Protein AF-A0A9W5Y6W8-F1 (afdb_monomer)

Mean predicted aligned error: 4.91 Å

Nearest PDB structures (foldseek):
  6je4-assembly3_K  TM=1.901E-01  e=6.054E+00  Neisseria meningitidis 8013

Foldseek 3Di:
DPPPDQAADLLVCLVVLLVVLCQLQDADDPRDRSVCVVCVVVVHHQAPPNPDDDGCSNVSSLVSLVVSLVSLVVRVSHPCSVVSNVVSVVVVVVVVVVVVVVVVD

Radius of gyration: 16.39 Å; Cα contacts (8 Å, |Δi|>4): 150; chains: 1; bounding box: 43×27×53 Å

pLDDT: mean 91.23, std 9.22, range [43.34, 98.31]

Sequence (105 aa):
MDKVRKRVGIGTCSPIMLVLALILSFSFGNNIVLGDVILDSFGLKAWSNGHVGVHYTLFYALAMVVIAYFIGDKYEDHRWAKAGKNSAIFVLALLTLIIIFNLVF

Solvent-accessible surface area (backbone atoms only — not comparable to full-atom values): 5391 Å² total; per-residue (Å²): 131,84,77,78,76,53,46,84,50,78,9,40,46,6,44,52,29,43,52,50,22,48,50,31,67,36,67,51,88,94,75,45,42,47,18,38,58,53,30,47,75,73,75,39,72,32,29,74,51,78,92,43,78,56,59,41,38,60,55,55,23,51,50,29,32,53,50,8,26,54,36,3,62,79,29,44,72,22,34,59,0,47,57,16,20,54,52,26,52,50,50,53,51,50,53,51,51,52,54,52,49,70,73,76,107

Organism: NCBI:txid2886038

Secondary structure (DSSP, 8-state):
-----PPPSGGGHHHHHHHHHHHHH-EETTTEEHHHHHHHHTT--SEEETTEEEEHHHHHHHHHHHHHHHHHHHTTTSTTHHHHHHHHHHHHHHHHHHHHHHHH-

Structure (mmCIF, N/CA/C/O backbone):
data_AF-A0A9W5Y6W8-F1
#
_entry.id   AF-A0A9W5Y6W8-F1
#
loop_
_atom_site.group_PDB
_atom_site.id
_atom_site.type_symbol
_atom_site.label_atom_id
_atom_site.label_alt_id
_atom_site.label_comp_id
_atom_site.label_asym_id
_atom_site.label_entity_id
_atom_site.label_seq_id
_atom_site.pdbx_PDB_ins_code
_atom_site.Cartn_x
_atom_site.Cartn_y
_atom_site.Cartn_z
_atom_site.occupancy
_atom_site.B_iso_or_equiv
_atom_site.auth_seq_id
_atom_site.auth_comp_id
_atom_site.auth_asym_id
_atom_site.auth_atom_id
_atom_site.pdbx_PDB_model_num
ATOM 1 N N . MET A 1 1 ? -15.139 -4.292 32.443 1.00 43.34 1 MET A N 1
ATOM 2 C CA . MET A 1 1 ? -15.181 -3.552 31.163 1.00 43.34 1 MET A CA 1
ATOM 3 C C . MET A 1 1 ? -15.601 -4.525 30.084 1.00 43.34 1 MET A C 1
ATOM 5 O O . MET A 1 1 ? -14.801 -5.376 29.706 1.00 43.34 1 MET A O 1
ATOM 9 N N . ASP A 1 2 ? -16.846 -4.437 29.628 1.00 47.88 2 ASP A N 1
ATOM 10 C CA . ASP A 1 2 ? -17.292 -5.226 28.485 1.00 47.88 2 ASP A CA 1
ATOM 11 C C . ASP A 1 2 ? -16.494 -4.798 27.256 1.00 47.88 2 ASP A C 1
ATOM 13 O O . ASP A 1 2 ? -16.480 -3.626 26.872 1.00 47.88 2 ASP A O 1
ATOM 17 N N . LYS A 1 3 ? -15.757 -5.740 26.658 1.00 59.22 3 LYS A N 1
ATOM 18 C CA . LYS A 1 3 ? -15.082 -5.508 25.381 1.00 59.22 3 LYS A CA 1
ATOM 19 C C . LYS A 1 3 ? -16.171 -5.325 24.329 1.00 59.22 3 LYS A C 1
ATOM 21 O O . LYS A 1 3 ? -16.639 -6.312 23.764 1.00 59.22 3 LYS A O 1
ATOM 26 N N . VAL A 1 4 ? -16.562 -4.078 24.059 1.00 71.69 4 VAL A N 1
ATOM 27 C CA . VAL A 1 4 ? -17.411 -3.738 22.911 1.00 71.69 4 VAL A CA 1
ATOM 28 C C . VAL A 1 4 ? -16.754 -4.355 21.679 1.00 71.69 4 VAL A C 1
ATOM 30 O O . VAL A 1 4 ? -15.639 -3.995 21.288 1.00 71.69 4 VAL A O 1
ATOM 33 N N . ARG A 1 5 ? -17.394 -5.386 21.124 1.00 80.38 5 ARG A N 1
ATOM 34 C CA . ARG A 1 5 ? -16.832 -6.160 20.021 1.00 80.38 5 ARG A CA 1
ATOM 35 C C . ARG A 1 5 ? -16.771 -5.250 18.799 1.00 80.38 5 ARG A C 1
ATOM 37 O O . ARG A 1 5 ? -17.805 -4.898 18.241 1.00 80.38 5 ARG A O 1
ATOM 44 N N . LYS A 1 6 ? -15.557 -4.913 18.356 1.00 86.69 6 LYS A N 1
ATOM 45 C CA . LYS A 1 6 ? -15.351 -4.166 17.109 1.00 86.69 6 LYS A CA 1
ATOM 46 C C . LYS A 1 6 ? -16.032 -4.883 15.940 1.00 86.69 6 LYS A C 1
ATOM 48 O O . LYS A 1 6 ? -15.836 -6.094 15.743 1.00 86.69 6 LYS A O 1
ATOM 53 N N . ARG A 1 7 ? -16.822 -4.132 15.169 1.00 91.88 7 ARG A N 1
ATOM 54 C CA . ARG A 1 7 ? -17.575 -4.652 14.021 1.00 91.88 7 ARG A CA 1
ATOM 55 C C . ARG A 1 7 ? -16.648 -4.988 12.852 1.00 91.88 7 ARG A C 1
ATOM 57 O O . ARG A 1 7 ? -15.590 -4.379 12.700 1.00 91.88 7 ARG A O 1
ATOM 64 N N . VAL A 1 8 ? -17.038 -5.962 12.035 1.00 93.62 8 VAL A N 1
ATOM 65 C CA . VAL A 1 8 ? -16.397 -6.213 10.735 1.00 93.62 8 VAL A CA 1
ATOM 66 C C . VAL A 1 8 ? -16.971 -5.205 9.740 1.00 93.62 8 VAL A C 1
ATOM 68 O O . VAL A 1 8 ? -18.179 -4.988 9.720 1.00 93.62 8 VAL A O 1
ATOM 71 N N . GLY A 1 9 ? -16.115 -4.556 8.957 1.00 94.38 9 GLY A N 1
ATOM 72 C CA . GLY A 1 9 ? -16.521 -3.530 7.996 1.00 94.38 9 GLY A CA 1
ATOM 73 C C . GLY A 1 9 ? -15.364 -3.128 7.087 1.00 94.38 9 GLY A C 1
ATOM 74 O O . GLY A 1 9 ? -14.319 -3.769 7.108 1.00 94.38 9 GLY A O 1
ATOM 75 N N . ILE A 1 10 ? -15.518 -2.037 6.332 1.00 95.94 10 ILE A N 1
ATOM 76 C CA . ILE A 1 10 ? -14.525 -1.560 5.339 1.00 95.94 10 ILE A CA 1
ATOM 77 C C . ILE A 1 10 ? -13.112 -1.422 5.934 1.00 95.94 10 ILE A C 1
ATOM 79 O O . ILE A 1 10 ? -12.118 -1.731 5.293 1.00 95.94 10 ILE A O 1
ATOM 83 N N . GLY A 1 11 ? -13.023 -1.035 7.204 1.00 95.25 11 GLY A N 1
ATOM 84 C CA . GLY A 1 11 ? -11.759 -0.877 7.935 1.00 95.25 11 GLY A CA 1
ATOM 85 C C . GLY A 1 11 ? -10.981 -2.186 8.097 1.00 95.25 11 GLY A C 1
ATOM 86 O O . GLY A 1 11 ? -9.754 -2.181 8.127 1.00 95.25 11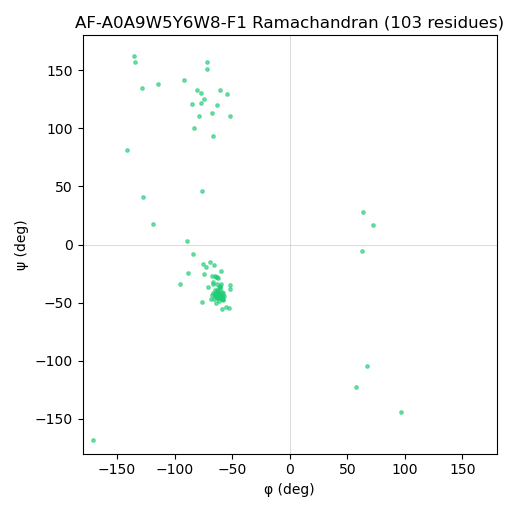 GLY A O 1
ATOM 87 N N . THR A 1 12 ? -11.679 -3.324 8.122 1.00 96.19 12 THR A N 1
ATOM 88 C CA . THR A 1 12 ? -11.068 -4.660 8.135 1.00 96.19 12 THR A CA 1
ATOM 89 C C . THR A 1 12 ? -10.306 -4.959 6.838 1.00 96.19 12 THR A C 1
ATOM 91 O O . THR A 1 12 ? -9.429 -5.818 6.845 1.00 96.19 12 THR A O 1
ATOM 94 N N . CYS A 1 13 ? -10.548 -4.209 5.755 1.00 97.25 13 CYS A N 1
ATOM 95 C CA . CYS A 1 13 ? -9.768 -4.305 4.522 1.00 97.25 13 CYS A CA 1
ATOM 96 C C . CYS A 1 13 ? -8.380 -3.656 4.624 1.00 97.25 13 CYS A C 1
ATOM 98 O O . CYS A 1 13 ? -7.526 -3.968 3.805 1.00 97.25 13 CYS A O 1
ATOM 100 N N . SER A 1 14 ? -8.113 -2.799 5.618 1.00 97.62 14 SER A N 1
ATOM 101 C CA . SER A 1 14 ? -6.792 -2.173 5.803 1.00 97.62 14 SER A CA 1
ATOM 102 C C . SER A 1 14 ? -5.639 -3.198 5.850 1.00 97.62 14 SER A C 1
ATOM 104 O O . SER A 1 14 ? -4.745 -3.117 5.009 1.00 97.62 14 SER A O 1
ATOM 106 N N . PRO A 1 15 ? -5.655 -4.224 6.725 1.00 97.44 15 PRO A N 1
ATOM 107 C CA . PRO A 1 15 ? -4.624 -5.264 6.698 1.00 97.44 15 PRO A CA 1
ATOM 108 C C . PRO A 1 15 ? -4.626 -6.102 5.408 1.00 97.44 15 PRO A C 1
ATOM 110 O O . PRO A 1 15 ? -3.571 -6.575 5.003 1.00 97.44 15 PRO A O 1
ATOM 113 N N . ILE A 1 16 ? -5.771 -6.265 4.732 1.00 97.50 16 ILE A N 1
ATOM 114 C CA . ILE A 1 16 ? -5.842 -6.989 3.449 1.00 97.50 16 ILE A CA 1
ATOM 115 C C . ILE A 1 16 ? -5.050 -6.238 2.373 1.00 97.50 16 ILE A C 1
ATOM 117 O O . ILE A 1 16 ? -4.286 -6.855 1.639 1.00 97.50 16 ILE A O 1
ATOM 121 N N . MET A 1 17 ? -5.165 -4.908 2.323 1.00 97.88 17 MET A N 1
ATOM 122 C CA . MET A 1 17 ? -4.400 -4.077 1.387 1.00 97.88 17 MET A CA 1
ATOM 123 C C . MET A 1 17 ? -2.887 -4.207 1.606 1.00 97.88 17 MET A C 1
ATOM 125 O O . MET A 1 17 ? -2.132 -4.251 0.639 1.00 97.88 17 MET A O 1
ATOM 129 N N . LEU A 1 18 ? -2.437 -4.357 2.857 1.00 97.50 18 LEU A N 1
ATOM 130 C CA . LEU A 1 18 ? -1.028 -4.639 3.150 1.00 97.50 18 LEU A CA 1
ATOM 131 C C . LEU A 1 18 ? -0.591 -6.015 2.651 1.00 97.50 18 LEU A C 1
ATOM 133 O O . LEU A 1 18 ? 0.485 -6.138 2.078 1.00 97.50 18 LEU A O 1
ATOM 137 N N . VAL A 1 19 ? -1.423 -7.043 2.829 1.00 96.38 19 VAL A N 1
ATOM 138 C CA . VAL A 1 19 ? -1.133 -8.380 2.292 1.00 96.38 19 VAL A CA 1
ATOM 139 C C . VAL A 1 19 ? -1.035 -8.340 0.766 1.00 96.38 19 VAL A C 1
ATOM 141 O O . VAL A 1 19 ? -0.110 -8.917 0.205 1.00 96.38 19 VAL A O 1
ATOM 144 N N . LEU A 1 20 ? -1.923 -7.608 0.088 1.00 95.88 20 LEU A N 1
ATOM 145 C CA . LEU A 1 20 ? -1.845 -7.420 -1.363 1.00 95.88 20 LEU A CA 1
ATOM 146 C C . LEU A 1 20 ? -0.565 -6.682 -1.782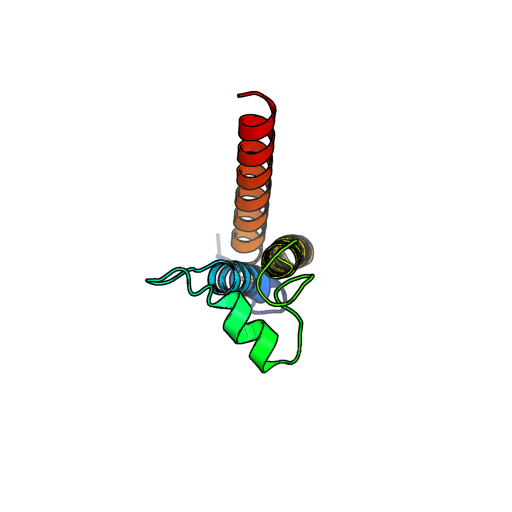 1.00 95.88 20 LEU A C 1
ATOM 148 O O . LEU A 1 20 ? 0.088 -7.101 -2.734 1.00 95.88 20 LEU A O 1
ATOM 152 N N . ALA A 1 21 ? -0.161 -5.641 -1.049 1.00 95.38 21 ALA A N 1
ATOM 153 C CA . ALA A 1 21 ? 1.101 -4.943 -1.298 1.00 95.38 21 ALA A CA 1
ATOM 154 C C . ALA A 1 21 ? 2.321 -5.874 -1.156 1.00 95.38 21 ALA A C 1
ATOM 156 O O . ALA A 1 21 ? 3.255 -5.794 -1.956 1.00 95.38 21 ALA A O 1
ATOM 157 N N . LEU A 1 22 ? 2.293 -6.789 -0.180 1.00 92.81 22 LEU A N 1
ATOM 158 C CA . LEU A 1 22 ? 3.332 -7.805 0.005 1.00 92.81 22 LEU A CA 1
ATOM 159 C C . LEU A 1 22 ? 3.342 -8.823 -1.136 1.00 92.81 22 LEU A C 1
ATOM 161 O O . LEU A 1 22 ? 4.415 -9.139 -1.635 1.00 92.81 22 LEU A O 1
ATOM 165 N N . ILE A 1 23 ? 2.173 -9.294 -1.580 1.00 93.62 23 ILE A N 1
ATOM 166 C CA . ILE A 1 23 ? 2.056 -10.214 -2.723 1.00 93.62 23 ILE A CA 1
ATOM 167 C C . ILE A 1 23 ? 2.635 -9.574 -3.988 1.00 93.62 23 ILE A C 1
ATOM 169 O O . ILE A 1 23 ? 3.418 -10.215 -4.683 1.00 93.62 23 ILE A O 1
ATOM 173 N N . LEU A 1 24 ? 2.304 -8.307 -4.265 1.00 92.94 24 LEU A N 1
ATOM 174 C CA . LEU A 1 24 ? 2.849 -7.587 -5.422 1.00 92.94 24 LEU A CA 1
ATOM 175 C C . LEU A 1 24 ? 4.370 -7.405 -5.334 1.00 92.94 24 LEU A C 1
ATOM 177 O O . LEU A 1 24 ? 5.053 -7.445 -6.351 1.00 92.94 24 LEU A O 1
ATOM 181 N N . SER A 1 25 ? 4.902 -7.232 -4.125 1.00 89.69 25 SER A N 1
ATOM 182 C CA . SER A 1 25 ? 6.341 -7.053 -3.895 1.00 89.69 25 SER A CA 1
ATOM 183 C C . SER A 1 25 ? 7.123 -8.370 -3.813 1.00 89.69 25 SER A C 1
ATOM 185 O O . SER A 1 25 ? 8.350 -8.348 -3.725 1.00 89.69 25 SER A O 1
ATOM 187 N N . PHE A 1 26 ? 6.448 -9.522 -3.786 1.00 88.56 26 PHE A N 1
ATOM 188 C CA . PHE A 1 26 ? 7.104 -10.803 -3.554 1.00 88.56 26 PHE A CA 1
ATOM 189 C C . PHE A 1 26 ? 7.831 -11.290 -4.811 1.00 88.56 26 PHE A C 1
ATOM 191 O O . PHE A 1 26 ? 7.251 -11.354 -5.896 1.00 88.56 26 PHE A O 1
ATOM 198 N N . SER A 1 27 ? 9.096 -11.674 -4.649 1.00 85.38 27 SER A N 1
ATOM 199 C CA . SER A 1 27 ? 9.929 -12.251 -5.707 1.00 85.38 27 SER A CA 1
ATOM 200 C C . SER A 1 27 ? 10.272 -13.699 -5.373 1.00 85.38 27 SER A C 1
ATOM 202 O O . SER A 1 27 ? 10.570 -14.019 -4.220 1.00 85.38 27 SER A O 1
ATOM 204 N N . PHE A 1 28 ? 10.213 -14.582 -6.370 1.00 79.19 28 PHE A N 1
ATOM 205 C CA . PHE A 1 28 ? 10.478 -16.009 -6.221 1.00 79.19 28 PHE A CA 1
ATOM 206 C C . PHE A 1 28 ? 11.510 -16.503 -7.242 1.00 79.19 28 PHE A C 1
ATOM 208 O O . PHE A 1 28 ? 11.415 -16.226 -8.439 1.00 79.19 28 PHE A O 1
ATOM 215 N N . GLY A 1 29 ? 12.473 -17.303 -6.771 1.00 75.62 29 GLY A N 1
ATOM 216 C CA . GLY A 1 29 ? 13.434 -18.008 -7.621 1.00 75.62 29 GLY A CA 1
ATOM 217 C C . GLY A 1 29 ? 14.249 -17.079 -8.526 1.00 75.62 29 GLY A C 1
ATOM 218 O O . GLY A 1 29 ? 14.939 -16.186 -8.047 1.00 75.62 29 GLY A O 1
ATOM 219 N N . ASN A 1 30 ? 14.180 -17.314 -9.838 1.00 76.38 30 ASN A N 1
ATOM 220 C CA . ASN A 1 30 ? 15.022 -16.702 -10.873 1.00 76.38 30 ASN A CA 1
ATOM 221 C C . ASN A 1 30 ? 14.628 -15.239 -11.205 1.00 76.38 30 ASN A C 1
ATOM 223 O O . ASN A 1 30 ? 14.495 -14.886 -12.373 1.00 76.38 30 ASN A O 1
ATOM 227 N N . ASN A 1 31 ? 14.404 -14.405 -10.180 1.00 72.56 31 ASN A N 1
ATOM 228 C CA . ASN A 1 31 ? 13.909 -13.021 -10.260 1.00 72.56 31 ASN A CA 1
ATOM 229 C C . ASN A 1 31 ? 12.489 -12.862 -10.837 1.00 72.56 31 ASN A C 1
ATOM 231 O O . ASN A 1 31 ? 12.166 -11.818 -11.402 1.00 72.56 31 ASN A O 1
ATOM 235 N N . ILE A 1 32 ? 11.621 -13.868 -10.687 1.00 80.19 32 ILE A N 1
ATOM 236 C CA . ILE A 1 32 ? 10.211 -13.724 -11.067 1.00 80.19 32 ILE A CA 1
ATOM 237 C C . ILE A 1 32 ? 9.497 -12.952 -9.959 1.00 80.19 32 ILE A C 1
ATOM 239 O O . ILE A 1 32 ? 9.299 -13.469 -8.858 1.00 80.19 32 ILE A O 1
ATOM 243 N N . VAL A 1 33 ? 9.088 -11.721 -10.256 1.00 87.62 33 VAL A N 1
ATOM 244 C CA . VAL A 1 33 ? 8.277 -10.903 -9.351 1.00 87.62 33 VAL A CA 1
ATOM 245 C C . VAL A 1 33 ? 6.807 -11.262 -9.554 1.00 87.62 33 VAL A C 1
ATOM 247 O O . VAL A 1 33 ? 6.275 -11.129 -10.655 1.00 87.62 33 VAL A O 1
ATOM 250 N N . LEU A 1 34 ? 6.129 -11.716 -8.496 1.00 90.06 34 LEU A N 1
ATOM 251 C CA . LEU A 1 34 ? 4.717 -12.108 -8.572 1.00 90.06 34 LEU A CA 1
ATOM 252 C C . LEU A 1 34 ? 3.826 -10.944 -8.998 1.00 90.06 34 LEU A C 1
ATOM 254 O O . LEU A 1 34 ? 2.879 -11.146 -9.754 1.00 90.06 34 LEU A O 1
ATOM 258 N N . GLY A 1 35 ? 4.138 -9.727 -8.551 1.00 91.12 35 GLY A N 1
ATOM 259 C CA . GLY A 1 35 ? 3.405 -8.540 -8.966 1.00 91.12 35 GLY A CA 1
ATOM 260 C C . GLY A 1 35 ? 3.449 -8.292 -10.468 1.00 91.12 35 GLY A C 1
ATOM 261 O O . GLY A 1 35 ? 2.434 -7.880 -11.018 1.00 91.12 35 GLY A O 1
ATOM 262 N N . ASP A 1 36 ? 4.549 -8.619 -11.144 1.00 91.38 36 ASP A N 1
ATOM 263 C CA . ASP A 1 36 ? 4.668 -8.426 -12.593 1.00 91.38 36 ASP A CA 1
ATOM 264 C C . ASP A 1 36 ? 3.730 -9.374 -13.333 1.00 91.38 36 ASP A C 1
ATOM 266 O O . ASP A 1 36 ? 2.933 -8.942 -14.160 1.00 91.38 36 ASP A O 1
ATOM 270 N N . VAL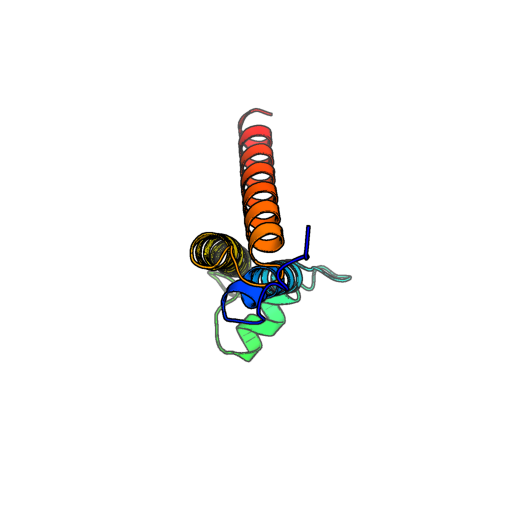 A 1 37 ? 3.741 -10.652 -12.938 1.00 90.62 37 VAL A N 1
ATOM 271 C CA . VAL A 1 37 ? 2.836 -11.676 -13.478 1.00 90.62 37 VAL A CA 1
ATOM 272 C C . VAL A 1 37 ? 1.374 -11.289 -13.249 1.00 90.62 37 VAL A C 1
ATOM 274 O O . VAL A 1 37 ? 0.542 -11.424 -14.146 1.00 90.62 37 VAL A O 1
ATOM 277 N N . ILE A 1 38 ? 1.051 -10.792 -12.051 1.00 92.75 38 ILE A N 1
ATOM 278 C CA . ILE A 1 38 ? -0.303 -10.350 -11.713 1.00 92.75 38 ILE A CA 1
ATOM 279 C C . ILE A 1 38 ? -0.704 -9.159 -12.590 1.00 92.75 38 ILE A C 1
ATOM 281 O O . ILE A 1 38 ? -1.767 -9.200 -13.204 1.00 92.75 38 ILE A O 1
ATOM 285 N N . LEU A 1 39 ? 0.120 -8.116 -12.685 1.00 92.62 39 LEU A N 1
ATOM 286 C CA . LEU A 1 39 ? -0.196 -6.918 -13.468 1.00 92.62 39 LEU A CA 1
ATOM 287 C C . LEU A 1 39 ? -0.345 -7.231 -14.957 1.00 92.62 39 LEU A C 1
ATOM 289 O O . LEU A 1 39 ? -1.352 -6.841 -15.551 1.00 92.62 39 LEU A O 1
ATOM 293 N N . ASP A 1 40 ? 0.579 -8.007 -15.520 1.00 91.00 40 ASP A N 1
ATOM 294 C CA . ASP A 1 40 ? 0.533 -8.412 -16.923 1.00 91.00 40 ASP A CA 1
ATOM 295 C C . ASP A 1 40 ? -0.735 -9.234 -17.220 1.00 91.00 40 ASP A C 1
ATOM 297 O O . ASP A 1 40 ? -1.365 -9.043 -18.262 1.00 91.00 40 ASP A O 1
ATOM 301 N N . SER A 1 41 ? -1.192 -10.077 -16.280 1.00 92.12 41 SER A N 1
ATOM 302 C CA . SER A 1 41 ? -2.448 -10.834 -16.425 1.00 92.12 41 SER A CA 1
ATOM 303 C C . SER A 1 41 ? -3.703 -9.949 -16.474 1.00 92.12 41 SER A C 1
ATOM 305 O O . SER A 1 41 ? -4.694 -10.319 -17.105 1.00 92.12 41 SER A O 1
ATOM 307 N N . PHE A 1 42 ? -3.654 -8.759 -15.865 1.00 92.12 42 PHE A N 1
ATOM 308 C CA . PHE A 1 42 ? -4.701 -7.736 -15.952 1.00 92.12 42 PHE A CA 1
ATOM 309 C C . PHE A 1 42 ? -4.505 -6.771 -17.137 1.00 92.12 42 PHE A C 1
ATOM 311 O O .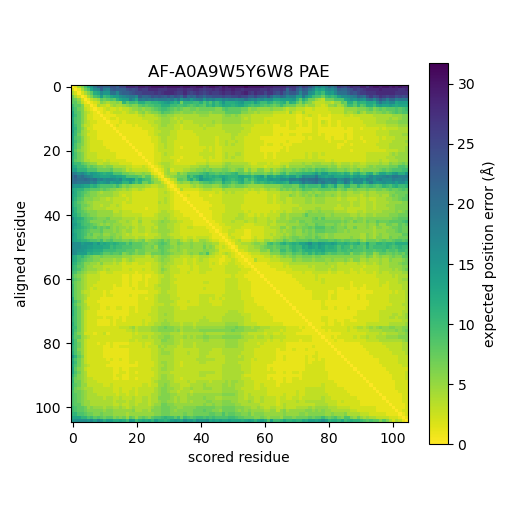 PHE A 1 42 ? -5.277 -5.824 -17.287 1.00 92.12 42 PHE A O 1
ATOM 318 N N . GLY A 1 43 ? -3.485 -6.985 -17.977 1.00 91.31 43 GLY A N 1
ATOM 319 C CA . GLY A 1 43 ? -3.132 -6.091 -19.083 1.00 91.31 43 GLY A CA 1
ATOM 320 C C . GLY A 1 43 ? -2.493 -4.770 -18.638 1.00 91.31 43 GLY A C 1
ATOM 321 O O . GLY A 1 43 ? -2.453 -3.812 -19.412 1.00 91.31 43 GLY A O 1
ATOM 322 N N . LEU A 1 44 ? -2.012 -4.694 -17.395 1.00 91.12 44 LEU A N 1
ATOM 323 C CA . LEU A 1 44 ? -1.281 -3.550 -16.858 1.00 91.12 44 LEU A CA 1
ATOM 324 C C . LEU A 1 44 ? 0.217 -3.752 -17.073 1.00 91.12 44 LEU A C 1
ATOM 326 O O . LEU A 1 44 ? 0.729 -4.851 -16.917 1.00 91.12 44 LEU A O 1
ATOM 330 N N . LYS A 1 45 ? 0.939 -2.677 -17.395 1.00 90.38 45 LYS A N 1
ATOM 331 C CA . LYS A 1 45 ? 2.391 -2.753 -17.578 1.00 90.38 45 LYS A CA 1
ATOM 332 C C . LYS A 1 45 ? 3.091 -2.817 -16.222 1.00 90.38 45 LYS A C 1
ATOM 334 O O . LYS A 1 45 ? 2.974 -1.878 -15.436 1.00 90.38 45 LYS A O 1
ATOM 339 N N . ALA A 1 46 ? 3.874 -3.866 -15.987 1.00 90.88 46 ALA A N 1
ATOM 340 C CA . ALA A 1 46 ? 4.738 -3.969 -14.810 1.00 90.88 46 ALA A CA 1
ATOM 341 C C . ALA A 1 46 ? 5.992 -3.074 -14.887 1.00 90.88 46 ALA A C 1
ATOM 343 O O . ALA A 1 46 ? 6.517 -2.643 -13.861 1.00 90.88 46 ALA A O 1
ATOM 344 N N . TRP A 1 47 ? 6.448 -2.734 -16.097 1.00 91.81 47 TRP A N 1
ATOM 345 C CA . TRP A 1 47 ? 7.639 -1.912 -16.339 1.00 91.81 47 TRP A CA 1
ATOM 346 C C . TRP A 1 47 ? 7.382 -0.833 -17.391 1.00 91.81 47 TRP A C 1
ATOM 348 O O . TRP A 1 4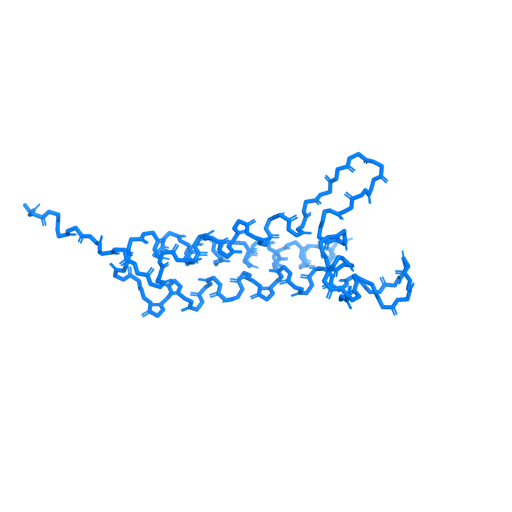7 ? 6.518 -0.970 -18.261 1.00 91.81 47 TRP A O 1
ATOM 358 N N . SER A 1 48 ? 8.186 0.231 -17.364 1.00 89.06 48 SER A N 1
ATOM 359 C CA . SER A 1 48 ? 8.109 1.306 -18.357 1.00 89.06 48 SER A CA 1
ATOM 360 C C . SER A 1 48 ? 8.500 0.871 -19.771 1.00 89.06 48 SER A C 1
ATOM 362 O O . SER A 1 48 ? 7.980 1.427 -20.737 1.00 89.06 48 SER A O 1
ATOM 364 N N . ASN A 1 49 ? 9.424 -0.087 -19.909 1.00 88.44 49 ASN A N 1
ATOM 365 C CA . ASN A 1 49 ? 9.950 -0.513 -21.206 1.00 88.44 49 ASN A CA 1
ATOM 366 C C . ASN A 1 49 ? 10.180 -2.034 -21.267 1.00 88.44 49 ASN A C 1
ATOM 368 O O . ASN A 1 49 ? 11.295 -2.520 -21.089 1.00 88.44 49 ASN A O 1
ATOM 372 N N . GLY A 1 50 ? 9.114 -2.797 -21.518 1.00 83.56 50 GLY A N 1
ATOM 373 C CA . GLY A 1 50 ? 9.186 -4.258 -21.612 1.00 83.56 50 GLY A CA 1
ATOM 374 C C . GLY A 1 50 ? 9.518 -4.890 -20.262 1.00 83.56 50 GLY A C 1
ATOM 375 O O . GLY A 1 50 ? 8.659 -4.936 -19.393 1.00 83.56 50 GLY A O 1
ATOM 376 N N . HIS A 1 51 ? 10.762 -5.338 -20.085 1.00 81.50 51 HIS A N 1
ATOM 377 C CA . HIS A 1 51 ? 11.268 -5.920 -18.831 1.00 81.50 51 HIS A CA 1
ATOM 378 C C . HIS A 1 51 ? 12.430 -5.113 -18.229 1.00 81.50 51 HIS A C 1
ATOM 380 O O . HIS A 1 51 ? 13.203 -5.626 -17.425 1.00 81.50 51 HIS A O 1
ATOM 386 N N . VAL A 1 52 ? 12.597 -3.859 -18.662 1.00 80.44 52 VAL A N 1
ATOM 387 C CA . VAL A 1 52 ? 13.645 -2.948 -18.188 1.00 80.44 52 VAL A CA 1
ATOM 388 C C . VAL A 1 52 ? 13.081 -1.551 -17.911 1.00 80.44 52 VAL A C 1
ATOM 390 O O . VAL A 1 52 ? 12.013 -1.167 -18.398 1.00 80.44 52 VAL A O 1
ATOM 393 N N . GLY A 1 53 ? 13.823 -0.757 -17.138 1.00 86.00 53 GLY A N 1
ATOM 394 C CA . GLY A 1 53 ? 13.467 0.623 -16.805 1.00 86.00 53 GLY A CA 1
ATOM 395 C C . GLY A 1 53 ? 12.758 0.752 -15.458 1.00 86.00 53 GLY A C 1
ATOM 396 O O . GLY A 1 53 ? 13.107 0.067 -14.502 1.00 86.00 53 GLY A O 1
ATOM 397 N N . VAL A 1 54 ? 11.796 1.671 -15.362 1.00 85.50 54 VAL A N 1
ATOM 398 C CA . VAL A 1 54 ? 11.080 1.945 -14.111 1.00 85.50 54 VAL A CA 1
ATOM 399 C C . VAL A 1 54 ? 10.103 0.811 -13.826 1.00 85.50 54 VAL A C 1
ATOM 401 O O . VAL A 1 54 ? 9.244 0.503 -14.653 1.00 85.50 54 VAL A O 1
ATOM 404 N N . HIS A 1 55 ? 10.219 0.220 -12.640 1.00 88.81 55 HIS A N 1
ATOM 405 C CA . HIS A 1 55 ?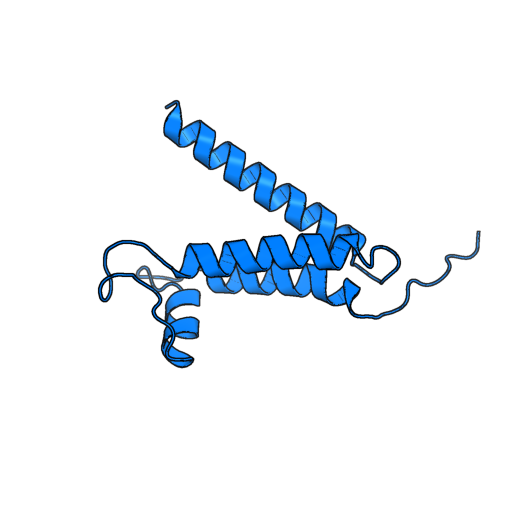 9.368 -0.875 -12.187 1.00 88.81 55 HIS A CA 1
ATOM 406 C C . HIS A 1 55 ? 8.061 -0.328 -11.604 1.00 88.81 55 HIS A C 1
ATOM 408 O O . HIS A 1 55 ? 8.018 0.167 -10.478 1.00 88.81 55 HIS A O 1
ATOM 414 N N . TYR A 1 56 ? 6.982 -0.369 -12.385 1.00 90.00 56 TYR A N 1
ATOM 415 C CA . TYR A 1 56 ? 5.672 0.153 -11.993 1.00 90.00 56 TYR A CA 1
ATOM 416 C C . TYR A 1 56 ? 5.022 -0.648 -10.867 1.00 90.00 56 TYR A C 1
ATOM 418 O O . TYR A 1 56 ? 4.299 -0.068 -10.055 1.00 90.00 56 TYR A O 1
ATOM 426 N N . THR A 1 57 ? 5.341 -1.937 -10.745 1.00 90.81 57 THR A N 1
ATOM 427 C CA . THR A 1 57 ? 4.886 -2.815 -9.655 1.00 90.81 57 THR A CA 1
ATOM 428 C C . THR A 1 57 ? 5.151 -2.219 -8.271 1.00 90.81 57 THR A C 1
ATOM 430 O O . THR A 1 57 ? 4.277 -2.270 -7.401 1.00 90.81 57 THR A O 1
ATOM 433 N N . LEU A 1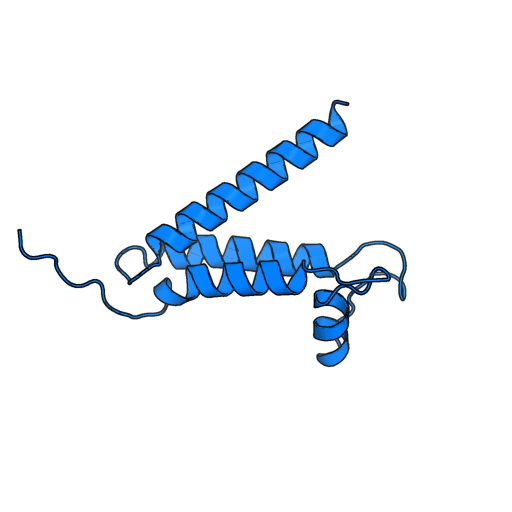 58 ? 6.296 -1.548 -8.089 1.00 89.19 58 LEU A N 1
ATOM 434 C CA . LEU A 1 58 ? 6.626 -0.828 -6.856 1.00 89.19 58 LEU A CA 1
ATOM 435 C C . LEU A 1 58 ? 5.599 0.268 -6.526 1.00 89.19 58 LEU A C 1
ATOM 437 O O . LEU A 1 58 ? 5.176 0.403 -5.378 1.00 89.19 58 LEU A O 1
ATOM 441 N N . PHE A 1 59 ? 5.171 1.041 -7.524 1.00 92.00 59 PHE A N 1
ATOM 442 C CA . PHE A 1 59 ? 4.214 2.132 -7.330 1.00 92.00 59 PHE A CA 1
ATOM 443 C C . PHE A 1 59 ? 2.810 1.605 -7.024 1.00 92.00 59 PHE A C 1
ATOM 445 O O . PHE A 1 59 ? 2.121 2.174 -6.177 1.00 92.00 59 PHE A O 1
ATOM 452 N N . TYR A 1 60 ? 2.402 0.492 -7.643 1.00 94.06 60 TYR A N 1
ATOM 453 C CA . TYR A 1 60 ? 1.147 -0.180 -7.298 1.00 94.06 60 TYR A CA 1
ATOM 454 C C . TYR A 1 60 ? 1.159 -0.693 -5.853 1.00 94.06 60 TYR A C 1
ATOM 456 O O . TYR A 1 60 ? 0.198 -0.468 -5.114 1.00 94.06 60 TYR A O 1
ATOM 464 N N . ALA A 1 61 ? 2.255 -1.319 -5.416 1.00 94.50 61 ALA A N 1
ATOM 465 C CA . ALA A 1 61 ? 2.405 -1.765 -4.033 1.00 94.50 61 ALA A CA 1
ATOM 466 C C . ALA A 1 61 ? 2.368 -0.582 -3.048 1.00 94.50 61 ALA A C 1
ATOM 468 O O . ALA A 1 61 ? 1.647 -0.634 -2.050 1.00 94.50 61 ALA A O 1
ATOM 469 N N . LEU A 1 62 ? 3.065 0.519 -3.352 1.00 94.94 62 LEU A N 1
ATOM 470 C CA . LEU A 1 62 ? 3.048 1.726 -2.522 1.00 94.94 62 LEU A CA 1
ATOM 471 C C . LEU A 1 62 ? 1.642 2.333 -2.423 1.00 94.94 62 LEU A C 1
ATOM 473 O O . LEU A 1 62 ? 1.198 2.681 -1.328 1.00 94.94 62 LEU A O 1
ATOM 477 N N . ALA A 1 63 ? 0.912 2.406 -3.540 1.00 96.19 63 ALA A N 1
ATOM 478 C CA . ALA A 1 63 ? -0.473 2.866 -3.548 1.00 96.19 63 ALA A CA 1
ATOM 479 C C . ALA A 1 63 ? -1.357 2.004 -2.631 1.00 96.19 63 ALA A C 1
ATOM 481 O O . ALA A 1 63 ? -2.149 2.547 -1.861 1.00 96.19 63 ALA A O 1
ATOM 482 N N . MET A 1 64 ? -1.176 0.678 -2.635 1.00 96.94 64 MET A N 1
ATOM 483 C CA . MET A 1 64 ? -1.899 -0.230 -1.735 1.00 96.94 64 MET A CA 1
ATOM 484 C C . MET A 1 64 ? -1.579 0.027 -0.257 1.00 96.94 64 MET A C 1
ATOM 486 O O . MET A 1 64 ? -2.495 0.037 0.566 1.00 96.94 64 MET A O 1
ATOM 490 N N . VAL A 1 65 ? -0.319 0.308 0.097 1.00 97.81 65 VAL A N 1
ATOM 491 C CA . VAL A 1 65 ? 0.063 0.676 1.476 1.00 97.81 65 VAL A CA 1
ATOM 492 C C . VAL A 1 65 ? -0.587 1.999 1.900 1.00 97.81 65 VAL A C 1
ATOM 494 O O . VAL A 1 65 ? -1.115 2.108 3.008 1.00 97.81 65 VAL A O 1
ATOM 497 N N . VAL A 1 66 ? -0.611 2.997 1.016 1.00 97.88 66 VAL A N 1
ATOM 498 C CA . VAL A 1 66 ? -1.254 4.294 1.285 1.00 97.88 66 VAL A CA 1
ATOM 499 C C . VAL A 1 66 ? -2.771 4.137 1.451 1.00 97.88 66 VAL A C 1
ATOM 501 O O . VAL A 1 66 ? -3.354 4.678 2.392 1.00 97.88 66 VAL A O 1
ATOM 504 N N . ILE A 1 67 ? -3.424 3.339 0.602 1.00 97.94 67 ILE A N 1
ATOM 505 C CA . ILE A 1 67 ? -4.850 3.005 0.740 1.00 97.94 67 ILE A CA 1
ATOM 506 C C . ILE A 1 67 ? -5.107 2.275 2.068 1.00 97.94 67 ILE A C 1
ATOM 508 O O . ILE A 1 67 ? -6.079 2.590 2.762 1.00 97.94 67 ILE A O 1
ATOM 512 N N . ALA A 1 68 ? -4.229 1.345 2.464 1.00 98.19 68 ALA A N 1
ATOM 513 C CA . ALA A 1 68 ? -4.323 0.643 3.742 1.00 98.19 68 ALA A CA 1
ATOM 514 C C . ALA A 1 68 ? -4.329 1.613 4.930 1.00 98.19 68 ALA A C 1
ATOM 516 O O . ALA A 1 68 ? -5.156 1.461 5.836 1.00 98.19 68 ALA A O 1
ATOM 517 N N . TYR A 1 69 ? -3.449 2.620 4.905 1.00 98.31 69 TYR A N 1
ATOM 518 C CA . TYR A 1 69 ? -3.402 3.682 5.907 1.00 98.31 69 TYR A CA 1
ATOM 519 C C . TYR A 1 69 ? -4.731 4.445 5.977 1.00 98.31 69 TYR A C 1
ATOM 521 O O . TYR A 1 69 ? -5.357 4.469 7.036 1.00 98.31 69 TYR A O 1
ATOM 529 N N . PHE A 1 70 ? -5.211 4.993 4.855 1.00 98.25 70 PHE A N 1
ATOM 530 C CA . PHE A 1 70 ? -6.434 5.805 4.839 1.00 98.25 70 PHE A CA 1
ATOM 531 C C . PHE A 1 70 ? -7.684 5.023 5.259 1.00 98.25 70 PHE A C 1
ATOM 533 O O . PHE A 1 70 ? -8.513 5.541 6.006 1.00 98.25 70 PHE A O 1
ATOM 540 N N . ILE A 1 71 ? -7.824 3.766 4.823 1.00 97.75 71 ILE A N 1
ATOM 541 C CA . ILE A 1 71 ? -8.934 2.898 5.245 1.00 97.75 71 ILE A CA 1
ATOM 542 C C . ILE A 1 71 ? -8.850 2.602 6.747 1.00 97.75 71 ILE A C 1
ATOM 544 O O . ILE A 1 71 ? -9.867 2.635 7.443 1.00 97.75 71 ILE A O 1
ATOM 548 N N . GLY A 1 72 ? -7.650 2.292 7.245 1.00 97.44 72 GLY A N 1
ATOM 549 C CA . GLY A 1 72 ? -7.430 1.967 8.651 1.00 97.44 72 GLY A CA 1
ATOM 550 C C . GLY A 1 72 ? -7.658 3.160 9.580 1.00 97.44 72 GLY A C 1
ATOM 551 O O . GLY A 1 72 ? -8.149 2.973 10.691 1.00 97.44 72 GLY A O 1
ATOM 552 N N . ASP A 1 73 ? -7.343 4.369 9.113 1.00 97.69 73 ASP A N 1
ATOM 553 C CA . ASP A 1 73 ? -7.539 5.621 9.845 1.00 97.69 73 ASP A CA 1
ATOM 554 C C . ASP A 1 73 ? -9.001 6.069 9.856 1.00 97.69 73 ASP A C 1
ATOM 556 O O . ASP A 1 73 ? -9.579 6.279 10.921 1.00 97.69 73 ASP A O 1
ATOM 560 N N . LYS A 1 74 ? -9.647 6.097 8.684 1.00 97.88 74 LYS A N 1
ATOM 561 C CA . LYS A 1 74 ? -11.051 6.513 8.553 1.00 97.88 74 LYS A CA 1
ATOM 562 C C . LYS A 1 74 ? -12.021 5.615 9.325 1.00 97.88 74 LYS A C 1
ATOM 564 O O . LYS A 1 74 ? -13.086 6.073 9.730 1.00 97.88 74 LYS A O 1
ATOM 569 N N . TYR A 1 75 ? -11.679 4.339 9.498 1.00 96.75 75 TYR A N 1
ATOM 570 C CA . TYR A 1 75 ? -12.551 3.334 10.102 1.00 96.75 75 TYR A CA 1
ATOM 571 C C . TYR A 1 75 ? -11.883 2.581 11.266 1.00 96.75 75 TYR A C 1
ATOM 573 O O . TYR A 1 75 ? -11.999 1.357 11.376 1.00 96.75 75 TYR A O 1
ATOM 581 N N . GLU A 1 76 ? -11.142 3.291 12.122 1.00 94.38 76 GLU A N 1
ATOM 582 C CA . GLU A 1 76 ? -10.320 2.711 13.201 1.00 94.38 76 GLU A CA 1
ATOM 583 C C . GLU A 1 76 ? -11.120 1.877 14.238 1.00 94.38 76 GLU A C 1
ATOM 585 O O . GLU A 1 76 ? -10.586 0.983 14.919 1.00 94.38 76 GLU A O 1
ATOM 590 N N . ASP A 1 77 ? -12.423 2.134 14.357 1.00 94.44 77 ASP A N 1
ATOM 591 C CA . ASP A 1 77 ? -13.376 1.414 15.206 1.00 94.44 77 ASP A CA 1
ATOM 592 C C . ASP A 1 77 ? -13.714 0.007 14.674 1.00 94.44 77 ASP A C 1
ATOM 594 O O . ASP A 1 77 ? -14.132 -0.868 15.440 1.00 94.44 77 ASP A O 1
ATOM 598 N N . HIS A 1 78 ? 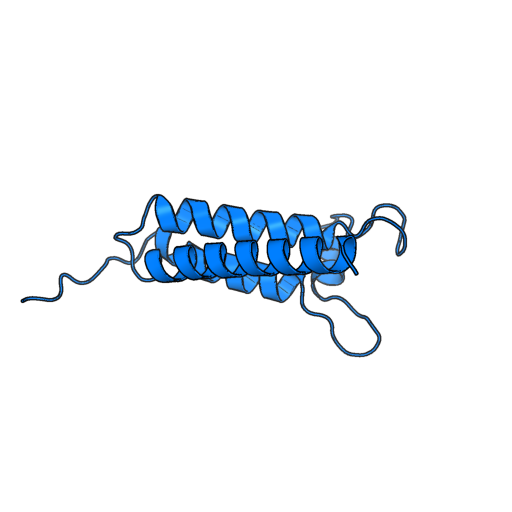-13.463 -0.260 13.391 1.00 96.69 78 HIS A N 1
ATOM 599 C CA . HIS A 1 78 ? -13.625 -1.585 12.808 1.00 96.69 78 HIS A CA 1
ATOM 600 C C . HIS A 1 78 ? -12.538 -2.563 13.275 1.00 96.69 78 HIS A C 1
ATOM 602 O O . HIS A 1 78 ? -11.427 -2.211 13.692 1.00 96.69 78 HIS A O 1
ATOM 608 N N . ARG A 1 79 ? -12.856 -3.855 13.191 1.00 95.56 79 ARG A N 1
ATOM 609 C CA . ARG A 1 79 ? -11.935 -4.931 13.553 1.00 95.56 79 ARG A CA 1
ATOM 610 C C . ARG A 1 79 ? -10.685 -4.865 12.674 1.00 95.56 79 ARG A C 1
ATOM 612 O O . ARG A 1 79 ? -10.801 -4.740 11.458 1.00 95.56 79 ARG A O 1
ATOM 619 N N . TRP A 1 80 ? -9.513 -4.967 13.302 1.00 96.00 80 TRP A N 1
ATOM 620 C CA . TRP A 1 80 ? -8.184 -4.942 12.671 1.00 96.00 80 TRP A CA 1
ATOM 621 C C . TRP A 1 80 ? -7.788 -3.652 11.936 1.00 96.00 80 TRP A C 1
ATOM 623 O O . TRP A 1 80 ? -6.624 -3.527 11.573 1.00 96.00 80 TRP A O 1
ATOM 633 N N . ALA A 1 81 ? -8.677 -2.664 11.797 1.00 97.06 81 ALA A N 1
ATOM 634 C CA . ALA A 1 81 ? -8.388 -1.407 11.104 1.00 97.06 81 ALA A CA 1
ATOM 635 C C . ALA A 1 81 ? -7.203 -0.651 11.722 1.00 97.06 81 ALA A C 1
ATOM 637 O O . ALA A 1 81 ? -6.258 -0.303 11.024 1.00 97.06 81 ALA A O 1
ATOM 638 N N . LYS A 1 82 ? -7.196 -0.502 13.055 1.00 96.56 82 LYS A N 1
ATOM 639 C CA . LYS A 1 82 ? -6.079 0.120 13.787 1.00 96.56 82 LYS A CA 1
ATOM 640 C C . LYS A 1 82 ? -4.749 -0.613 13.580 1.00 96.56 82 LYS A C 1
ATOM 642 O O . LYS A 1 82 ? -3.715 0.025 13.434 1.00 96.56 82 LYS A O 1
ATOM 647 N N . ALA A 1 83 ? -4.779 -1.948 13.573 1.00 97.12 83 ALA A N 1
ATOM 648 C CA . ALA A 1 83 ? -3.581 -2.748 13.335 1.00 97.12 83 ALA A CA 1
ATOM 649 C C . ALA A 1 83 ? -3.071 -2.538 11.902 1.00 97.12 83 ALA A C 1
ATOM 651 O O . ALA A 1 83 ? -1.899 -2.233 11.725 1.00 97.12 83 ALA A O 1
ATOM 652 N N . GLY A 1 84 ? -3.965 -2.595 10.906 1.00 97.19 84 GLY A N 1
ATOM 653 C CA . GLY A 1 84 ? -3.635 -2.312 9.509 1.00 97.19 84 GLY A CA 1
ATOM 654 C C . GLY A 1 84 ? -3.067 -0.906 9.303 1.00 97.19 84 GLY A C 1
ATOM 655 O O . GLY A 1 84 ? -2.016 -0.767 8.686 1.00 97.19 84 GLY A O 1
ATOM 656 N N . LYS A 1 85 ? -3.669 0.128 9.910 1.00 97.94 85 LYS A N 1
ATOM 657 C CA . LYS A 1 85 ? -3.119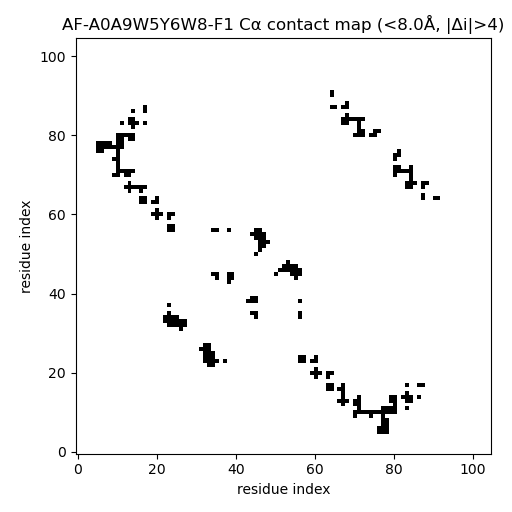 1.494 9.907 1.00 97.94 85 LYS A CA 1
ATOM 658 C C . LYS A 1 85 ? -1.694 1.530 10.454 1.00 97.94 85 LYS A C 1
ATOM 660 O O . LYS A 1 85 ? -0.797 2.046 9.796 1.00 97.94 85 LYS A O 1
ATOM 665 N N . ASN A 1 86 ? -1.484 0.995 11.655 1.00 98.12 86 ASN A N 1
ATOM 666 C CA . ASN A 1 86 ? -0.182 1.053 12.316 1.00 98.12 86 ASN A CA 1
ATOM 667 C C . ASN A 1 86 ? 0.888 0.288 11.526 1.00 98.12 86 ASN A C 1
ATOM 669 O O . ASN A 1 86 ? 2.014 0.762 11.404 1.00 98.12 86 ASN A O 1
ATOM 673 N N . SER A 1 87 ? 0.532 -0.859 10.946 1.00 97.81 87 SER A N 1
ATOM 674 C CA . SER A 1 87 ? 1.415 -1.608 10.054 1.00 97.81 87 SER A CA 1
ATOM 675 C C . SER A 1 87 ? 1.730 -0.832 8.771 1.00 97.81 87 SER A C 1
ATOM 677 O O . SER A 1 87 ? 2.879 -0.838 8.344 1.00 97.81 87 SER A O 1
ATOM 679 N N . ALA A 1 88 ? 0.767 -0.111 8.188 1.00 98.00 88 ALA A N 1
ATOM 680 C CA . ALA A 1 88 ? 1.011 0.739 7.022 1.00 98.00 88 ALA A CA 1
ATOM 681 C C . ALA A 1 88 ? 1.989 1.878 7.342 1.00 98.00 88 ALA A C 1
ATOM 683 O O . ALA A 1 88 ? 2.942 2.091 6.598 1.00 98.00 88 ALA A O 1
ATOM 684 N N . ILE A 1 89 ? 1.806 2.555 8.483 1.00 98.19 89 ILE A N 1
ATOM 685 C CA . ILE A 1 89 ? 2.738 3.589 8.962 1.00 98.19 89 ILE A CA 1
ATOM 686 C C . ILE A 1 89 ? 4.140 3.001 9.135 1.00 98.19 89 ILE A C 1
ATOM 688 O O . ILE A 1 89 ? 5.109 3.590 8.666 1.00 98.19 89 ILE A O 1
ATOM 692 N N . PHE A 1 90 ? 4.252 1.834 9.776 1.00 98.06 90 PHE A N 1
ATOM 693 C CA . PHE A 1 90 ? 5.533 1.161 9.973 1.00 98.06 90 PHE A CA 1
ATOM 694 C C . PHE A 1 90 ? 6.232 0.853 8.642 1.00 98.06 90 PHE A C 1
ATOM 696 O O . PHE A 1 90 ? 7.410 1.163 8.492 1.00 98.06 90 PHE A O 1
ATOM 703 N N . VAL A 1 91 ? 5.506 0.305 7.662 1.00 96.56 91 VAL A N 1
ATOM 704 C CA . VAL A 1 91 ? 6.054 0.013 6.327 1.00 96.56 91 VAL A CA 1
ATOM 705 C C . VAL A 1 91 ? 6.514 1.295 5.628 1.00 96.56 91 VAL A C 1
ATOM 707 O O . VAL A 1 91 ? 7.627 1.331 5.113 1.00 96.56 91 VAL A O 1
ATOM 710 N N . LEU A 1 92 ? 5.715 2.367 5.649 1.00 96.88 92 LEU A N 1
ATOM 711 C CA . LEU A 1 92 ? 6.092 3.651 5.043 1.00 96.88 92 LEU A CA 1
ATOM 712 C C . LEU A 1 92 ? 7.322 4.272 5.718 1.00 96.88 92 LEU A C 1
ATOM 714 O O . LEU A 1 92 ? 8.215 4.774 5.032 1.00 96.88 92 LEU A O 1
ATOM 718 N N . ALA A 1 93 ? 7.398 4.211 7.049 1.00 97.56 93 ALA A N 1
ATOM 719 C CA . ALA A 1 93 ? 8.546 4.699 7.805 1.00 97.56 93 ALA A CA 1
ATOM 720 C C . ALA A 1 93 ? 9.814 3.896 7.484 1.00 97.56 93 ALA A C 1
ATOM 722 O O . ALA A 1 93 ? 10.867 4.484 7.246 1.00 97.56 93 ALA A O 1
ATOM 723 N N . LEU A 1 94 ? 9.705 2.566 7.411 1.00 95.88 94 LEU A N 1
ATOM 724 C CA . LEU A 1 94 ? 10.816 1.688 7.050 1.00 95.88 94 LEU A CA 1
ATOM 725 C C . LEU A 1 94 ? 11.308 1.958 5.622 1.00 95.88 94 LEU A C 1
ATOM 727 O O . LEU A 1 94 ? 12.509 2.094 5.414 1.00 95.88 94 LEU A O 1
ATOM 731 N N . LEU A 1 95 ? 10.398 2.096 4.652 1.00 92.75 95 LEU A N 1
ATOM 732 C CA . LEU A 1 95 ? 10.753 2.446 3.272 1.00 92.75 95 LEU A CA 1
ATOM 733 C C . LEU A 1 95 ? 11.466 3.798 3.200 1.00 92.75 95 LEU A C 1
ATOM 735 O O . LEU A 1 95 ? 12.493 3.920 2.538 1.00 92.75 95 LEU A O 1
ATOM 739 N N . THR A 1 96 ? 10.958 4.798 3.922 1.00 93.94 96 THR A N 1
ATOM 740 C CA . THR A 1 96 ? 11.582 6.127 3.983 1.00 93.94 96 THR A CA 1
ATOM 741 C C . THR A 1 96 ? 12.993 6.047 4.567 1.00 93.94 96 THR A C 1
ATOM 743 O O . THR A 1 96 ? 13.918 6.638 4.015 1.00 93.94 96 THR A O 1
ATOM 746 N N . LEU A 1 97 ? 13.184 5.273 5.641 1.00 96.25 97 LEU A N 1
ATOM 747 C CA . LEU A 1 97 ? 14.497 5.054 6.249 1.00 96.25 97 LEU A CA 1
ATOM 748 C C . LEU A 1 97 ? 15.474 4.377 5.279 1.00 96.25 97 LEU A C 1
ATOM 750 O O . LEU A 1 97 ? 16.615 4.817 5.171 1.00 96.25 97 LEU A O 1
ATOM 754 N N . ILE A 1 98 ? 15.028 3.346 4.555 1.00 93.31 98 ILE A N 1
ATOM 755 C CA . ILE A 1 98 ? 15.843 2.654 3.545 1.00 93.31 98 ILE A CA 1
ATOM 756 C C . ILE A 1 98 ? 16.260 3.628 2.440 1.00 93.31 98 ILE A C 1
ATOM 758 O O . ILE A 1 98 ? 17.429 3.648 2.062 1.00 93.31 98 ILE A O 1
ATOM 762 N N . ILE A 1 99 ? 15.341 4.457 1.939 1.00 91.81 99 ILE A N 1
ATOM 763 C CA . ILE A 1 99 ? 15.651 5.450 0.901 1.00 91.81 99 ILE A CA 1
ATOM 764 C C . ILE A 1 99 ? 16.693 6.448 1.409 1.00 91.81 99 ILE A C 1
ATOM 766 O O . ILE A 1 99 ? 17.689 6.673 0.731 1.00 91.81 99 ILE A O 1
ATOM 770 N N . ILE A 1 100 ? 16.508 7.005 2.610 1.00 94.94 100 ILE A N 1
ATOM 771 C CA . ILE A 1 100 ? 17.474 7.941 3.204 1.00 94.94 100 ILE A CA 1
ATOM 772 C C . ILE A 1 100 ? 18.844 7.276 3.359 1.00 94.94 100 ILE A C 1
ATOM 774 O O . ILE A 1 100 ? 19.851 7.879 3.006 1.00 94.94 100 ILE A O 1
ATOM 778 N N . PHE A 1 101 ? 18.889 6.034 3.842 1.00 95.12 101 PHE A N 1
ATOM 779 C CA . PHE A 1 101 ? 20.140 5.302 4.014 1.00 95.12 101 PHE A CA 1
ATOM 780 C C . PHE A 1 101 ? 20.905 5.146 2.690 1.00 95.12 101 PHE A C 1
ATOM 782 O O . PHE A 1 101 ? 22.082 5.481 2.646 1.00 95.12 101 PHE A O 1
ATOM 789 N N . ASN A 1 102 ? 20.229 4.738 1.608 1.00 91.69 102 ASN A N 1
ATOM 790 C CA . ASN A 1 102 ? 20.836 4.590 0.273 1.00 91.69 102 ASN A CA 1
ATOM 791 C C . ASN A 1 102 ? 21.216 5.926 -0.397 1.00 91.69 102 ASN A C 1
ATOM 793 O O . ASN A 1 102 ? 21.910 5.926 -1.408 1.00 91.69 102 ASN A O 1
ATOM 797 N N . LEU A 1 103 ? 20.707 7.061 0.093 1.00 91.44 103 LEU A N 1
ATOM 798 C CA . LEU A 1 103 ? 21.084 8.388 -0.407 1.00 91.44 103 LEU A CA 1
ATOM 799 C C . LEU A 1 103 ? 22.303 8.964 0.320 1.00 91.44 103 LEU A C 1
ATOM 801 O O . LEU A 1 103 ? 22.968 9.845 -0.219 1.00 91.44 103 LEU A O 1
ATOM 805 N N . VAL A 1 104 ? 22.551 8.527 1.555 1.00 93.06 104 VAL A N 1
ATOM 806 C CA . VAL A 1 104 ? 23.618 9.055 2.417 1.00 93.06 104 VAL A CA 1
ATOM 807 C C . VAL A 1 104 ? 24.892 8.212 2.338 1.00 93.06 104 VAL A C 1
ATOM 809 O O . VAL A 1 104 ? 25.983 8.772 2.450 1.00 93.06 104 VAL A O 1
ATOM 812 N N . PHE A 1 105 ? 24.756 6.897 2.164 1.00 84.00 105 PHE A N 1
ATOM 813 C CA . PHE A 1 105 ? 25.855 5.932 2.074 1.00 84.00 105 PHE A CA 1
ATOM 814 C C . PHE A 1 105 ? 25.921 5.321 0.677 1.00 84.00 105 PHE A C 1
ATOM 816 O O . PHE A 1 105 ? 27.058 5.138 0.189 1.00 84.00 105 PHE A O 1
#